Protein AF-A0A075I0I5-F1 (afdb_monomer)

Mean predicted aligned error: 2.44 Å

Foldseek 3Di:
DADEDEQEQCLDQVNLVCQVVQVVDPHYDHPAYAYAPCQAQDQNQVSQQDPPPRDRNHPDDDDRDPVRRGHGHHHD

Radius of gyration: 11.87 Å; Cα contacts (8 Å, |Δi|>4): 137; chains: 1; bounding box: 22×25×36 Å

Solvent-accessible surface area (backbone atoms only — not comparable to full-atom values): 4407 Å² total; per-residue (Å²): 134,63,45,78,40,68,42,73,46,37,63,43,58,70,26,43,47,48,57,59,68,44,55,89,36,89,57,45,38,79,77,46,39,20,24,49,67,95,26,30,79,28,35,39,55,64,43,31,32,39,88,88,81,64,47,67,60,73,78,56,84,83,76,86,58,76,87,50,43,73,44,57,21,34,68,106

pLDDT: mean 96.25, std 2.27, range [86.88, 98.5]

Secondary structure (DSSP, 8-state):
-PEEEEEETTTSHHHHHHHHHTTT-SSEEEEEEEE-TTTTTSBHHHHSB-TTT--B---SSSPPPHHHHTPBEEE-

Sequence (76 aa):
MKKKVAIIGVTGAVGQEFVLSLKDHPWFEVTQIAASERSAGKNYVDAIRDPDSGIIKWEVGGEIPEYIKTITVKNW

Structure (mmCIF, N/CA/C/O backbone):
data_AF-A0A075I0I5-F1
#
_entry.id   AF-A0A075I0I5-F1
#
loop_
_atom_site.group_PDB
_atom_site.id
_atom_site.type_symbol
_atom_site.label_atom_id
_atom_site.label_alt_id
_atom_site.label_comp_id
_atom_site.label_asym_id
_atom_site.label_entity_id
_atom_site.label_seq_id
_atom_site.pdbx_PDB_ins_code
_atom_site.Cartn_x
_atom_site.Cartn_y
_atom_site.Cartn_z
_atom_site.occupancy
_atom_site.B_iso_or_equiv
_atom_site.auth_seq_id
_atom_site.auth_comp_id
_atom_site.auth_asym_id
_atom_site.auth_atom_id
_atom_site.pdbx_PDB_model_num
ATOM 1 N N . MET A 1 1 ? -13.920 4.483 18.306 1.00 86.88 1 MET A N 1
ATOM 2 C CA . MET A 1 1 ? -13.382 5.288 17.184 1.00 86.88 1 MET A CA 1
ATOM 3 C C . MET A 1 1 ? -12.029 4.712 16.791 1.00 86.88 1 MET A C 1
ATOM 5 O O . MET A 1 1 ? -11.202 4.552 17.685 1.00 86.88 1 MET A O 1
ATOM 9 N N . LYS A 1 2 ? -11.821 4.348 15.519 1.00 95.69 2 LYS A N 1
ATOM 10 C CA . LYS A 1 2 ? -10.541 3.790 15.048 1.00 95.69 2 LYS A CA 1
ATOM 11 C C . LYS A 1 2 ? -9.484 4.894 14.903 1.00 95.69 2 LYS A C 1
ATOM 13 O O . LYS A 1 2 ? -9.818 6.058 14.678 1.00 95.69 2 LYS A O 1
ATOM 18 N N . LYS A 1 3 ? -8.212 4.541 15.079 1.00 98.19 3 LYS A N 1
ATOM 19 C CA . LYS A 1 3 ? -7.062 5.419 14.847 1.00 98.19 3 LYS A CA 1
ATOM 20 C C . LYS A 1 3 ? -6.705 5.375 13.365 1.00 98.19 3 LYS A C 1
ATOM 22 O O . LYS A 1 3 ? -6.477 4.302 12.813 1.00 98.19 3 LYS A O 1
ATOM 27 N N . LYS A 1 4 ? -6.662 6.549 12.743 1.00 98.00 4 LYS A N 1
ATOM 28 C CA . LYS A 1 4 ? -6.250 6.706 11.349 1.00 98.00 4 LYS A CA 1
ATOM 29 C C . LYS A 1 4 ? -4.741 6.542 11.257 1.00 98.00 4 LYS A C 1
ATOM 31 O O . LYS A 1 4 ? -4.016 7.199 12.004 1.00 98.00 4 LYS A O 1
ATOM 36 N N . VAL A 1 5 ? -4.288 5.665 10.373 1.00 98.19 5 VAL A N 1
ATOM 37 C CA . VAL A 1 5 ? -2.867 5.351 10.196 1.00 98.19 5 VAL A CA 1
ATOM 38 C C . VAL A 1 5 ? -2.467 5.435 8.730 1.00 98.19 5 VAL A C 1
ATOM 40 O O . VAL A 1 5 ? -3.311 5.367 7.830 1.00 98.19 5 VAL A O 1
ATOM 43 N N . ALA A 1 6 ? -1.163 5.581 8.510 1.00 97.94 6 ALA A N 1
ATOM 44 C CA . ALA A 1 6 ? -0.552 5.515 7.196 1.00 97.94 6 ALA A CA 1
ATOM 45 C C . ALA A 1 6 ? 0.435 4.347 7.117 1.00 97.94 6 ALA A C 1
ATOM 47 O O . ALA A 1 6 ? 1.123 4.062 8.096 1.00 97.94 6 ALA A O 1
ATOM 48 N N . ILE A 1 7 ? 0.522 3.707 5.950 1.00 98.38 7 ILE A N 1
ATOM 49 C CA . ILE A 1 7 ? 1.562 2.710 5.655 1.00 98.38 7 ILE A CA 1
ATOM 50 C C . ILE A 1 7 ? 2.620 3.371 4.769 1.00 98.38 7 ILE A C 1
ATOM 52 O O . ILE A 1 7 ? 2.314 3.813 3.660 1.00 98.38 7 ILE A O 1
ATOM 56 N N . ILE A 1 8 ? 3.858 3.435 5.256 1.00 98.00 8 ILE A N 1
ATOM 57 C CA . ILE A 1 8 ? 5.023 3.935 4.515 1.00 98.00 8 ILE A CA 1
ATOM 58 C C . ILE A 1 8 ? 5.781 2.731 3.950 1.00 98.00 8 ILE A C 1
ATOM 60 O O . ILE A 1 8 ? 5.986 1.744 4.651 1.00 98.00 8 ILE A O 1
ATOM 64 N N . GLY A 1 9 ? 6.166 2.791 2.675 1.00 97.12 9 GLY A N 1
ATOM 65 C CA . GLY A 1 9 ? 6.772 1.654 1.973 1.00 97.12 9 GLY A CA 1
ATOM 66 C C . GLY A 1 9 ? 5.753 0.591 1.554 1.00 97.12 9 GLY A C 1
ATOM 67 O O . GLY A 1 9 ? 6.089 -0.588 1.482 1.00 97.12 9 GLY A O 1
ATOM 68 N N . VAL A 1 10 ? 4.512 1.002 1.261 1.00 97.88 10 VAL A N 1
ATOM 69 C CA . VAL A 1 10 ? 3.364 0.103 1.013 1.00 97.88 10 VAL A CA 1
ATOM 70 C C . VAL A 1 10 ? 3.570 -0.894 -0.146 1.00 97.88 10 VAL A C 1
ATOM 72 O O . VAL A 1 10 ? 2.892 -1.916 -0.214 1.00 97.88 10 VAL A O 1
ATOM 75 N N . THR A 1 11 ? 4.484 -0.611 -1.080 1.00 97.12 11 THR A N 1
ATOM 76 C CA . THR A 1 11 ? 4.739 -1.458 -2.257 1.00 97.12 11 THR A CA 1
ATOM 77 C C . THR A 1 11 ? 5.683 -2.628 -1.987 1.00 97.12 11 THR A C 1
ATOM 79 O O . THR A 1 11 ? 5.664 -3.574 -2.764 1.00 97.12 11 THR A O 1
ATOM 82 N N . GLY A 1 12 ? 6.511 -2.582 -0.937 1.00 96.31 12 GLY A N 1
ATOM 83 C CA . GLY A 1 12 ? 7.417 -3.687 -0.589 1.00 96.31 12 GLY A CA 1
ATOM 84 C C . GLY A 1 12 ? 6.727 -4.771 0.242 1.00 96.31 12 GLY A C 1
ATOM 85 O O . GLY A 1 12 ? 5.699 -4.495 0.858 1.00 96.31 12 GLY A O 1
ATOM 86 N N . ALA A 1 13 ? 7.317 -5.969 0.328 1.00 95.88 13 ALA A N 1
ATOM 87 C CA . ALA A 1 13 ? 6.748 -7.117 1.051 1.00 95.88 13 ALA A CA 1
ATOM 88 C C . ALA A 1 13 ? 6.248 -6.782 2.471 1.00 95.88 13 ALA A C 1
ATOM 90 O O . ALA A 1 13 ? 5.130 -7.126 2.834 1.00 95.88 13 ALA A O 1
ATOM 91 N N . VAL A 1 14 ? 7.029 -6.036 3.262 1.00 96.94 14 VAL A N 1
ATOM 92 C CA . VAL A 1 14 ? 6.622 -5.635 4.625 1.00 96.94 14 VAL A CA 1
ATOM 93 C C . VAL A 1 14 ? 5.401 -4.709 4.604 1.00 96.94 14 VAL A C 1
ATOM 95 O O . VAL A 1 14 ? 4.493 -4.856 5.417 1.00 96.94 14 VAL A O 1
ATOM 98 N N . GLY A 1 15 ? 5.347 -3.764 3.662 1.00 97.44 15 GLY A N 1
ATOM 99 C CA . GLY A 1 15 ? 4.194 -2.880 3.492 1.00 97.44 15 GLY A CA 1
ATOM 100 C C . GLY A 1 15 ? 2.935 -3.642 3.075 1.00 97.44 15 GLY A C 1
ATOM 101 O O . GLY A 1 15 ? 1.847 -3.341 3.564 1.00 97.44 15 GLY A O 1
ATOM 102 N N . GLN A 1 16 ? 3.091 -4.660 2.229 1.00 97.94 16 GLN A N 1
ATOM 103 C CA . GLN A 1 16 ? 2.015 -5.564 1.820 1.00 97.94 16 GLN A CA 1
ATOM 104 C C . GLN A 1 16 ? 1.510 -6.425 2.990 1.00 97.94 16 GLN A C 1
ATOM 106 O O . GLN A 1 16 ? 0.302 -6.582 3.162 1.00 97.94 16 GLN A O 1
ATOM 111 N N . GLU A 1 17 ? 2.405 -6.896 3.861 1.00 97.56 17 GLU A N 1
ATOM 112 C CA . GLU A 1 17 ? 2.023 -7.627 5.077 1.00 97.56 17 GLU A CA 1
ATOM 113 C C . GLU A 1 17 ? 1.207 -6.740 6.034 1.00 97.56 17 GLU A C 1
ATOM 115 O O . GLU A 1 17 ? 0.213 -7.182 6.614 1.00 97.56 17 GLU A O 1
ATOM 120 N N . PHE A 1 18 ? 1.555 -5.450 6.147 1.00 97.81 18 PHE A N 1
ATOM 121 C CA . PHE A 1 18 ? 0.742 -4.479 6.887 1.00 97.81 18 PHE A CA 1
ATOM 122 C C . PHE A 1 18 ? -0.631 -4.254 6.253 1.00 97.81 18 PHE A C 1
ATOM 124 O O . PHE A 1 18 ? -1.606 -4.090 6.984 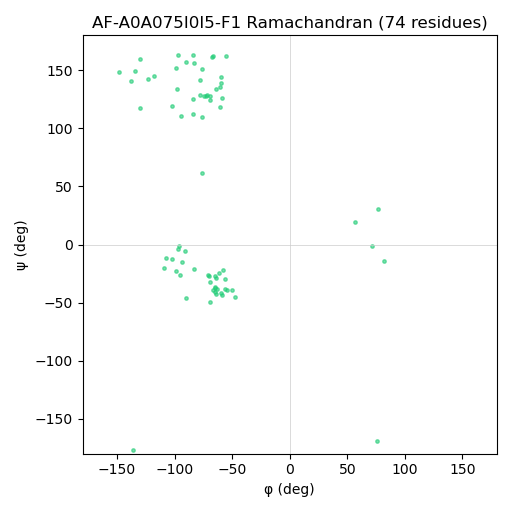1.00 97.81 18 PHE A O 1
ATOM 131 N N . VAL A 1 19 ? -0.736 -4.257 4.922 1.00 97.75 19 VAL A N 1
ATOM 132 C CA . VAL A 1 19 ? -2.031 -4.168 4.229 1.00 97.75 19 VAL A CA 1
ATOM 133 C C . VAL A 1 19 ? -2.936 -5.345 4.614 1.00 97.75 19 VAL A C 1
ATOM 135 O O . VAL A 1 19 ? -4.119 -5.155 4.892 1.00 97.75 19 VAL A O 1
ATOM 138 N N . LEU A 1 20 ? -2.397 -6.562 4.697 1.00 96.94 20 LEU A N 1
ATOM 139 C CA . LEU A 1 20 ? -3.173 -7.716 5.158 1.00 96.94 20 LEU A CA 1
ATOM 140 C C . LEU A 1 20 ? -3.502 -7.631 6.649 1.00 96.94 20 LEU A C 1
ATOM 142 O O . LEU A 1 20 ? -4.662 -7.764 7.032 1.00 96.94 20 LEU A O 1
ATOM 146 N N . SER A 1 21 ? -2.500 -7.354 7.481 1.00 96.44 21 SER A N 1
ATOM 147 C CA . SER A 1 21 ? -2.633 -7.335 8.944 1.00 96.44 21 SER A CA 1
ATOM 148 C C . SER A 1 21 ? -3.581 -6.244 9.451 1.00 96.44 21 SER A C 1
ATOM 150 O O . SER A 1 21 ? -4.198 -6.391 10.507 1.00 96.44 21 SER A O 1
ATOM 152 N N . LEU A 1 22 ? -3.696 -5.132 8.719 1.00 97.00 22 LEU A N 1
ATOM 153 C CA . LEU A 1 22 ? -4.564 -4.010 9.084 1.00 97.00 22 LEU A CA 1
ATOM 154 C C . LEU A 1 22 ? -5.972 -4.116 8.489 1.00 97.00 22 LEU A C 1
ATOM 156 O O . LEU A 1 22 ? -6.836 -3.303 8.839 1.00 97.00 22 LEU A O 1
ATOM 160 N N . LYS A 1 23 ? -6.235 -5.115 7.638 1.00 95.94 23 LYS A N 1
ATOM 161 C CA . LYS A 1 23 ? -7.580 -5.394 7.140 1.00 95.94 23 LYS A CA 1
ATOM 162 C C . LYS A 1 23 ? -8.514 -5.677 8.320 1.00 95.94 23 LYS A C 1
ATOM 164 O O . LYS A 1 23 ? -8.231 -6.517 9.165 1.00 95.94 23 LYS A O 1
ATOM 169 N N . ASP A 1 24 ? -9.622 -4.940 8.381 1.00 94.75 24 ASP A N 1
ATOM 170 C CA . ASP A 1 24 ? -10.662 -5.072 9.410 1.00 94.75 24 ASP A CA 1
ATOM 171 C C . ASP A 1 24 ? -10.169 -4.924 10.865 1.00 94.75 24 ASP A C 1
ATOM 173 O O . ASP A 1 24 ? -10.876 -5.271 11.812 1.00 94.75 24 ASP A O 1
ATOM 177 N N . HIS A 1 25 ? -8.994 -4.317 11.072 1.00 97.31 25 HIS A N 1
ATOM 178 C CA . HIS A 1 25 ? -8.386 -4.206 12.395 1.00 97.31 25 HIS A CA 1
ATOM 179 C C . HIS A 1 25 ? -9.291 -3.423 13.372 1.00 97.31 25 HIS A C 1
ATOM 181 O O . HIS A 1 25 ? -9.821 -2.360 13.013 1.00 97.31 25 HIS A O 1
ATOM 187 N N . PRO A 1 26 ? -9.476 -3.883 14.627 1.00 97.50 26 PRO A N 1
ATOM 188 C CA . PRO A 1 26 ? -10.420 -3.268 15.567 1.00 97.50 26 PRO A CA 1
ATOM 189 C C . PRO A 1 26 ? -10.025 -1.840 15.960 1.00 97.50 26 PRO A C 1
ATOM 191 O O . PRO A 1 26 ? -10.885 -1.019 16.284 1.00 97.50 26 PRO A O 1
ATOM 194 N N . TRP A 1 27 ? -8.727 -1.530 15.920 1.00 98.00 27 TRP A N 1
ATOM 195 C CA . TRP A 1 27 ? -8.191 -0.253 16.401 1.00 98.00 27 TRP A CA 1
ATOM 196 C C . TRP A 1 27 ? -7.703 0.681 15.305 1.00 98.00 27 TRP A C 1
ATOM 198 O O . TRP A 1 27 ? -7.605 1.878 15.561 1.00 98.00 27 TRP A O 1
ATOM 208 N N . PHE A 1 28 ? -7.403 0.167 14.112 1.00 98.31 28 PHE A N 1
ATOM 209 C CA . PHE A 1 28 ? -6.705 0.919 13.074 1.00 98.31 28 PHE A CA 1
ATOM 210 C C . PHE A 1 28 ? -7.518 0.959 11.789 1.00 98.31 28 PHE A C 1
ATOM 212 O O . PHE A 1 28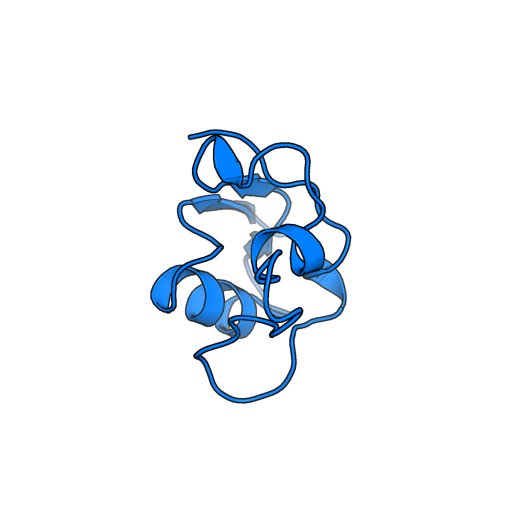 ? -8.187 -0.006 11.428 1.00 98.31 28 PHE A O 1
ATOM 219 N N . GLU A 1 29 ? -7.461 2.103 11.121 1.00 97.31 29 GLU A N 1
ATOM 220 C CA . GLU A 1 29 ? -8.034 2.326 9.802 1.00 97.31 29 GLU A CA 1
ATOM 221 C C . GLU A 1 29 ? -6.952 2.955 8.929 1.00 97.31 29 GLU A C 1
ATOM 223 O O . GLU A 1 29 ? -6.439 4.036 9.235 1.00 97.31 29 GLU A O 1
ATOM 228 N N . VAL A 1 30 ? -6.570 2.259 7.862 1.00 97.88 30 VAL A N 1
ATOM 229 C CA . VAL A 1 30 ? -5.580 2.761 6.910 1.00 97.88 30 VAL A CA 1
ATOM 230 C C . VAL A 1 30 ? -6.258 3.799 6.029 1.00 97.88 30 VAL A C 1
ATOM 232 O O . VAL A 1 30 ? -7.089 3.462 5.191 1.00 97.88 30 VAL A O 1
ATOM 235 N N . THR A 1 31 ? -5.897 5.065 6.214 1.00 96.62 31 THR A N 1
ATOM 236 C CA . THR A 1 31 ? -6.474 6.178 5.442 1.00 96.62 31 THR A CA 1
ATOM 237 C C . THR A 1 31 ? -5.501 6.763 4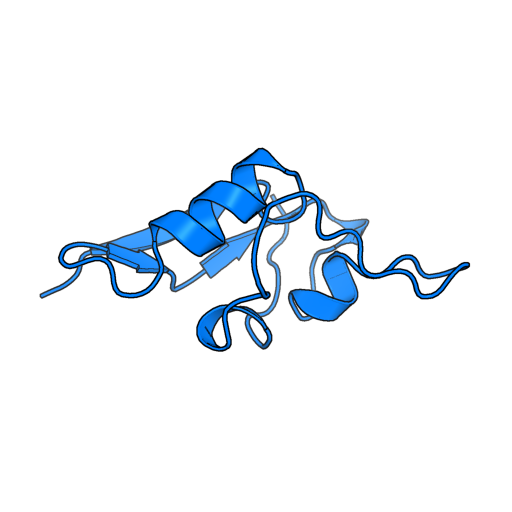.427 1.00 96.62 31 THR A C 1
ATOM 239 O O . THR A 1 31 ? -5.896 7.570 3.592 1.00 96.62 31 THR A O 1
ATOM 242 N N . GLN A 1 32 ? -4.221 6.398 4.511 1.00 97.94 32 GLN A N 1
ATOM 243 C CA . GLN A 1 32 ? -3.188 6.878 3.603 1.00 97.94 32 GLN A CA 1
ATOM 244 C C . GLN A 1 32 ? -2.118 5.809 3.398 1.00 97.94 32 GLN A C 1
ATOM 246 O O . GLN A 1 32 ? -1.802 5.036 4.299 1.00 97.94 32 GLN A O 1
ATOM 251 N N . ILE A 1 33 ? -1.529 5.793 2.210 1.00 98.50 33 ILE A N 1
ATOM 252 C CA . ILE A 1 33 ? -0.382 4.951 1.892 1.00 98.50 33 ILE A CA 1
ATOM 253 C C . ILE A 1 33 ? 0.657 5.771 1.145 1.00 98.50 33 ILE A C 1
ATOM 255 O O . ILE A 1 33 ? 0.312 6.710 0.419 1.00 98.50 33 ILE A O 1
ATOM 259 N N . ALA A 1 34 ? 1.922 5.424 1.325 1.00 98.25 34 ALA A N 1
ATOM 260 C CA . ALA A 1 34 ? 3.023 6.099 0.669 1.00 98.25 34 ALA A CA 1
ATOM 261 C C . ALA A 1 34 ? 4.064 5.092 0.164 1.00 98.25 34 ALA A C 1
ATOM 263 O O . ALA A 1 34 ? 4.383 4.101 0.829 1.00 98.25 34 ALA A O 1
ATOM 264 N N . ALA A 1 35 ? 4.601 5.361 -1.022 1.00 97.81 35 ALA A N 1
ATOM 265 C CA . ALA A 1 35 ? 5.728 4.655 -1.629 1.00 97.81 35 ALA A CA 1
ATOM 266 C C . ALA A 1 35 ? 6.707 5.674 -2.252 1.00 97.81 35 ALA A C 1
ATOM 268 O O . ALA A 1 35 ? 6.505 6.881 -2.135 1.00 97.81 35 ALA A O 1
ATOM 269 N N . SER A 1 36 ? 7.755 5.180 -2.909 1.00 96.69 36 SER A N 1
ATOM 270 C CA . SER A 1 36 ? 8.720 6.020 -3.624 1.00 96.69 36 SER A CA 1
ATOM 271 C C . SER A 1 36 ? 8.057 6.937 -4.658 1.00 96.69 36 SER A C 1
ATOM 273 O O . SER A 1 36 ? 6.957 6.659 -5.143 1.00 96.69 36 SER A O 1
ATOM 275 N N . GLU A 1 37 ? 8.774 7.975 -5.087 1.00 96.69 37 GLU A N 1
ATOM 276 C CA . GLU A 1 37 ? 8.325 8.917 -6.121 1.00 96.69 37 GLU A CA 1
ATOM 277 C C . GLU A 1 37 ? 7.817 8.222 -7.400 1.00 96.69 37 GLU A C 1
ATOM 279 O O . GLU A 1 37 ? 6.773 8.591 -7.930 1.00 96.69 37 GLU A O 1
ATOM 284 N N . ARG A 1 38 ? 8.470 7.131 -7.837 1.00 94.94 38 ARG A N 1
ATOM 285 C CA . ARG A 1 38 ? 8.037 6.301 -8.987 1.00 94.94 38 ARG A CA 1
ATOM 286 C C . ARG A 1 38 ? 6.602 5.767 -8.850 1.00 94.94 38 ARG A C 1
ATOM 288 O O . ARG A 1 38 ? 5.938 5.468 -9.852 1.00 94.94 38 ARG A O 1
ATOM 295 N N . SER A 1 39 ? 6.166 5.549 -7.619 1.00 96.81 39 SER A N 1
ATOM 296 C CA . SER A 1 39 ? 4.881 4.946 -7.270 1.00 96.81 39 SER A CA 1
ATOM 297 C C . SER A 1 39 ? 3.831 5.998 -6.915 1.00 96.81 39 SER A C 1
ATOM 299 O O . SER A 1 39 ? 2.636 5.723 -7.012 1.00 96.81 39 SER A O 1
ATOM 301 N N . ALA A 1 40 ? 4.260 7.193 -6.509 1.00 97.56 40 ALA A N 1
ATOM 302 C CA . ALA A 1 40 ? 3.378 8.276 -6.108 1.00 97.56 40 ALA A CA 1
ATOM 303 C C . ALA A 1 40 ? 2.424 8.699 -7.241 1.00 97.56 40 ALA A C 1
ATOM 305 O O . ALA A 1 40 ? 2.764 8.675 -8.422 1.00 97.56 40 ALA A O 1
ATOM 306 N N . GLY A 1 41 ? 1.198 9.074 -6.872 1.00 97.50 41 GLY A N 1
ATOM 307 C CA . GLY A 1 41 ? 0.145 9.489 -7.804 1.00 97.50 41 GLY A CA 1
ATOM 308 C C . GLY A 1 41 ? -0.620 8.339 -8.468 1.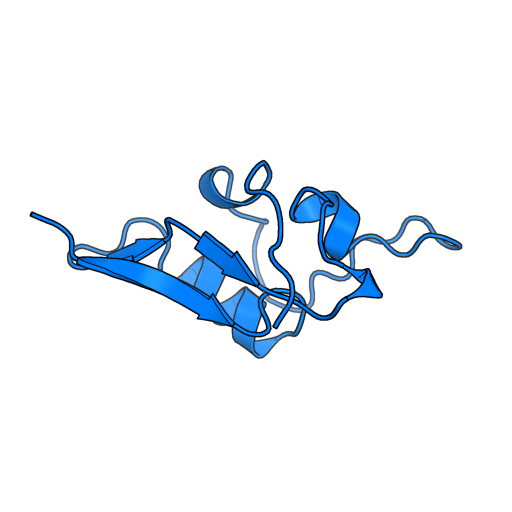00 97.50 41 GLY A C 1
ATOM 309 O O . GLY A 1 41 ? -1.708 8.569 -8.992 1.00 97.50 41 GLY A O 1
ATOM 310 N N . LYS A 1 42 ? -0.117 7.103 -8.400 1.00 97.19 42 LYS A N 1
ATOM 311 C CA . LYS A 1 42 ? -0.823 5.906 -8.879 1.00 97.19 42 LYS A CA 1
ATOM 312 C C . LYS A 1 42 ? -1.805 5.399 -7.826 1.00 97.19 42 LYS A C 1
ATOM 314 O O . LYS A 1 42 ? -1.620 5.636 -6.630 1.00 97.19 42 LYS A O 1
ATOM 319 N N . ASN A 1 43 ? -2.837 4.672 -8.254 1.00 97.31 43 ASN A N 1
ATOM 320 C CA . ASN A 1 43 ? -3.558 3.800 -7.327 1.00 97.31 43 ASN A CA 1
ATOM 321 C C . ASN A 1 43 ? -2.628 2.657 -6.874 1.00 97.31 43 ASN A C 1
ATOM 323 O O . ASN A 1 43 ? -1.592 2.402 -7.494 1.00 97.31 43 ASN A O 1
ATOM 327 N N . TYR A 1 44 ? -2.974 1.982 -5.781 1.00 97.69 44 TYR A N 1
ATOM 328 C CA . TYR A 1 44 ? -2.100 0.967 -5.202 1.00 97.69 44 TYR A CA 1
ATOM 329 C C . TYR A 1 44 ? -1.761 -0.178 -6.167 1.00 97.69 44 TYR A C 1
ATOM 331 O O . TYR A 1 44 ? -0.600 -0.574 -6.265 1.00 97.69 44 TYR A O 1
ATOM 339 N N . VAL A 1 45 ? -2.752 -0.689 -6.904 1.00 96.69 45 VAL A N 1
ATOM 340 C CA . VAL A 1 45 ? -2.554 -1.825 -7.822 1.00 96.69 45 VAL A CA 1
ATOM 341 C C . VAL A 1 45 ? -1.592 -1.455 -8.951 1.00 96.69 45 VAL A C 1
ATOM 343 O O . VAL A 1 45 ? -0.690 -2.227 -9.268 1.00 96.69 45 VAL A O 1
ATOM 346 N N . ASP A 1 46 ? -1.728 -0.257 -9.515 1.00 96.75 46 ASP A N 1
ATOM 347 C CA . ASP A 1 46 ? -0.836 0.251 -10.559 1.00 96.75 46 ASP A CA 1
ATOM 348 C C . ASP A 1 46 ? 0.555 0.600 -10.015 1.00 96.75 46 ASP A C 1
ATOM 350 O O . ASP A 1 46 ? 1.541 0.547 -10.751 1.00 96.75 46 ASP A O 1
ATOM 354 N N . ALA A 1 47 ? 0.668 0.933 -8.727 1.00 97.25 47 ALA A N 1
ATOM 355 C CA . ALA A 1 47 ? 1.952 1.181 -8.078 1.00 97.25 47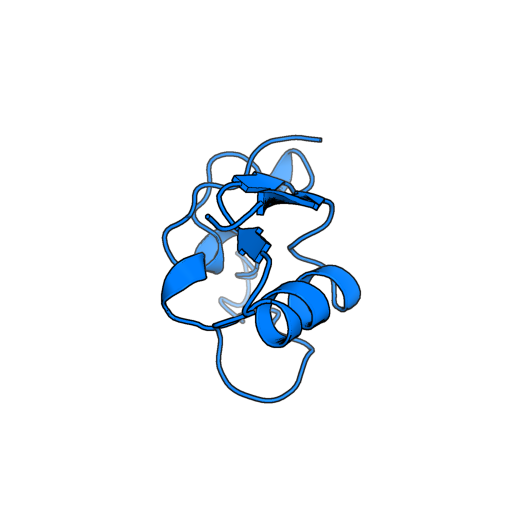 ALA A CA 1
ATOM 356 C C . ALA A 1 47 ? 2.803 -0.092 -7.928 1.00 97.25 47 ALA A C 1
ATOM 358 O O . ALA A 1 47 ? 4.028 -0.009 -8.018 1.00 97.25 47 ALA A O 1
ATOM 359 N N . ILE A 1 48 ? 2.173 -1.257 -7.739 1.00 96.69 48 ILE A N 1
ATOM 360 C CA . ILE A 1 48 ? 2.862 -2.561 -7.673 1.00 96.69 48 ILE A CA 1
ATOM 361 C C . ILE A 1 48 ? 2.862 -3.314 -9.009 1.00 96.69 48 ILE A C 1
ATOM 363 O O . ILE A 1 48 ? 3.427 -4.404 -9.101 1.00 96.69 48 ILE A O 1
ATOM 367 N N . ARG A 1 49 ? 2.244 -2.759 -10.054 1.00 96.69 49 ARG A N 1
ATOM 368 C CA . ARG A 1 49 ? 2.280 -3.338 -11.395 1.00 96.69 49 ARG A CA 1
ATOM 369 C C . ARG A 1 49 ? 3.612 -3.022 -12.067 1.00 96.69 49 ARG A C 1
ATOM 371 O O . ARG A 1 49 ? 4.041 -1.871 -12.156 1.00 96.69 49 ARG A O 1
ATOM 378 N N . ASP A 1 50 ? 4.257 -4.059 -12.572 1.00 94.25 50 ASP A N 1
ATOM 379 C CA . ASP A 1 50 ? 5.413 -3.921 -13.435 1.00 94.25 50 ASP A CA 1
ATOM 380 C C . ASP A 1 50 ? 4.990 -3.345 -14.798 1.00 94.25 50 ASP A C 1
ATOM 382 O O . ASP A 1 50 ? 4.102 -3.912 -15.437 1.00 94.25 50 ASP A O 1
ATOM 386 N N . PRO A 1 51 ? 5.574 -2.223 -15.251 1.00 90.94 51 PRO A N 1
ATOM 387 C CA . PRO A 1 51 ? 5.141 -1.573 -16.486 1.00 90.94 51 PRO A CA 1
ATOM 388 C C . PRO A 1 51 ? 5.496 -2.374 -17.744 1.00 90.94 51 PRO A C 1
ATOM 390 O O . PRO A 1 51 ? 4.788 -2.255 -18.738 1.00 90.94 51 PRO A O 1
ATOM 393 N N . ASP A 1 52 ? 6.551 -3.192 -17.695 1.00 94.44 52 ASP A N 1
ATOM 394 C CA . ASP A 1 52 ? 7.056 -3.915 -18.863 1.00 94.44 52 ASP A CA 1
ATOM 395 C C . ASP A 1 52 ? 6.380 -5.285 -19.001 1.00 94.44 52 ASP A C 1
ATOM 397 O O . ASP A 1 52 ? 5.920 -5.663 -20.076 1.00 94.44 52 ASP A O 1
ATOM 401 N N . SER A 1 53 ? 6.280 -6.030 -17.896 1.00 95.62 53 SER A N 1
ATOM 402 C CA . SER A 1 53 ? 5.698 -7.381 -17.881 1.00 95.62 53 SER A CA 1
ATOM 403 C C . SER A 1 53 ? 4.206 -7.419 -17.536 1.00 95.62 53 SER A C 1
ATOM 405 O O . SER A 1 53 ? 3.559 -8.450 -17.712 1.00 95.62 53 SER A O 1
ATOM 407 N N . GLY A 1 54 ? 3.646 -6.332 -16.996 1.00 94.12 54 GLY A N 1
ATOM 408 C CA . GLY A 1 54 ? 2.265 -6.276 -16.504 1.00 94.12 54 GLY A CA 1
ATOM 409 C C . GLY A 1 54 ? 2.017 -7.063 -15.211 1.00 94.12 54 GLY A C 1
ATOM 410 O O . GLY A 1 54 ? 0.891 -7.036 -14.700 1.00 94.12 54 GLY A O 1
ATOM 411 N N . ILE A 1 55 ? 3.046 -7.733 -14.676 1.00 95.06 55 ILE A N 1
ATOM 412 C CA . ILE A 1 55 ? 2.985 -8.555 -13.465 1.00 95.06 55 ILE A CA 1
ATOM 413 C C . ILE A 1 55 ? 2.650 -7.671 -12.264 1.00 95.06 55 ILE A C 1
ATOM 415 O O . ILE A 1 55 ? 3.244 -6.616 -12.058 1.00 95.06 55 ILE A O 1
ATOM 419 N N . ILE A 1 56 ? 1.711 -8.122 -11.439 1.00 95.44 56 ILE A N 1
ATOM 420 C CA . ILE A 1 56 ? 1.411 -7.499 -10.151 1.00 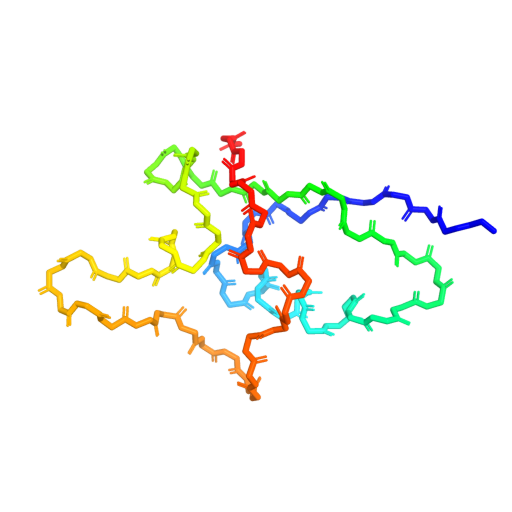95.44 56 ILE A CA 1
ATOM 421 C C . ILE A 1 56 ? 2.409 -8.056 -9.130 1.00 95.44 56 ILE A C 1
ATOM 423 O O . ILE A 1 56 ? 2.360 -9.243 -8.814 1.00 95.44 56 ILE 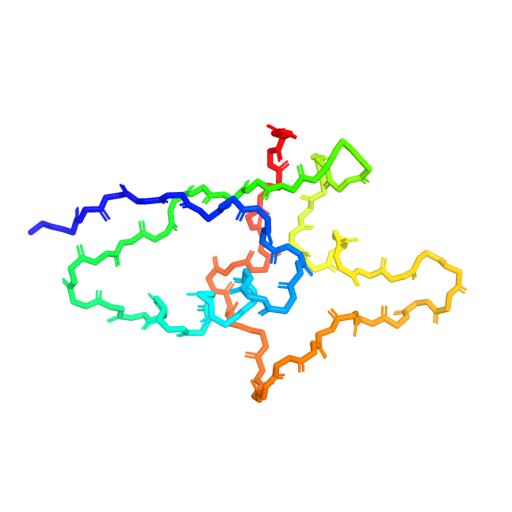A O 1
ATOM 427 N N . LYS A 1 57 ? 3.318 -7.211 -8.627 1.00 95.62 57 LYS A N 1
ATOM 428 C CA . LYS A 1 57 ? 4.350 -7.570 -7.635 1.00 95.62 57 LYS A CA 1
ATOM 429 C C . LYS A 1 57 ? 3.754 -7.692 -6.232 1.00 95.62 57 LYS A C 1
ATOM 431 O O . LYS A 1 57 ? 4.092 -6.925 -5.337 1.00 95.62 57 LYS A O 1
ATOM 436 N N . TRP A 1 58 ? 2.822 -8.621 -6.066 1.00 96.56 58 TRP A N 1
ATOM 437 C CA . TRP A 1 58 ? 2.272 -9.010 -4.773 1.00 96.56 58 TRP A CA 1
ATOM 438 C C . TRP A 1 58 ? 3.053 -10.221 -4.259 1.00 96.56 58 TRP A C 1
ATOM 440 O O . TRP A 1 58 ? 3.011 -11.293 -4.860 1.00 96.56 58 TRP A O 1
ATOM 450 N N . GLU A 1 59 ? 3.833 -10.013 -3.205 1.00 92.50 59 GLU A N 1
ATOM 451 C CA . GLU A 1 59 ? 4.830 -10.957 -2.687 1.00 92.50 59 GLU A CA 1
ATOM 452 C C . GLU A 1 59 ? 4.344 -11.698 -1.432 1.00 92.50 59 GLU A C 1
ATOM 454 O O . GLU A 1 59 ? 4.958 -12.678 -1.015 1.00 92.50 59 GLU A O 1
ATOM 459 N N . VAL A 1 60 ? 3.243 -11.243 -0.830 1.00 93.62 60 VAL A N 1
ATOM 460 C CA . VAL A 1 60 ? 2.641 -11.851 0.364 1.00 93.62 60 VAL A CA 1
ATOM 461 C C . VAL A 1 60 ? 1.490 -12.793 -0.002 1.00 93.62 60 VAL A C 1
ATOM 463 O O . VAL A 1 60 ? 0.964 -12.775 -1.114 1.00 93.62 60 VAL A O 1
ATOM 466 N N . GLY A 1 61 ? 1.098 -13.657 0.936 1.00 88.56 61 GLY A N 1
ATOM 467 C CA . GLY A 1 61 ? 0.015 -14.619 0.717 1.00 88.56 61 GLY A CA 1
ATOM 468 C C . GLY A 1 61 ? -1.366 -13.966 0.569 1.00 88.56 61 GLY A C 1
ATOM 469 O O . GLY A 1 61 ? -1.597 -12.844 1.002 1.00 88.56 61 GLY A O 1
ATOM 470 N N . GLY A 1 62 ? -2.323 -14.696 -0.005 1.00 90.69 62 GLY A N 1
ATOM 471 C CA . GLY A 1 62 ? -3.705 -14.226 -0.150 1.00 90.69 62 GLY A CA 1
ATOM 472 C C . GLY A 1 62 ? -3.905 -13.185 -1.256 1.00 90.69 62 GLY A C 1
ATOM 473 O O . GLY A 1 62 ? -3.043 -12.969 -2.104 1.00 90.69 62 GLY A O 1
ATOM 474 N N . GLU A 1 63 ? -5.084 -12.566 -1.267 1.00 94.50 63 GLU A N 1
ATOM 475 C CA . GLU A 1 63 ? -5.481 -11.577 -2.274 1.00 94.50 63 GLU A CA 1
ATOM 476 C C . GLU A 1 63 ? -5.297 -10.143 -1.769 1.00 94.50 63 GLU A C 1
ATOM 478 O O . GLU A 1 63 ? -5.449 -9.865 -0.577 1.00 94.50 63 GLU A O 1
ATOM 483 N N . ILE A 1 64 ? -5.054 -9.210 -2.695 1.00 96.69 64 ILE A N 1
ATOM 484 C CA . ILE A 1 64 ? -5.000 -7.774 -2.393 1.00 96.69 64 ILE A CA 1
ATOM 485 C C . ILE A 1 64 ? -6.363 -7.329 -1.833 1.00 96.69 64 ILE A C 1
ATOM 487 O O . ILE A 1 64 ? -7.360 -7.393 -2.561 1.00 96.69 64 ILE A O 1
ATOM 491 N N . PRO A 1 65 ? -6.439 -6.825 -0.587 1.00 96.69 65 PRO A N 1
ATOM 492 C CA . PRO A 1 65 ? -7.697 -6.371 -0.000 1.00 96.69 65 PRO A CA 1
ATOM 493 C C . PRO A 1 65 ? -8.362 -5.238 -0.794 1.00 96.69 65 PRO A C 1
ATOM 495 O O . PRO A 1 65 ? -7.699 -4.288 -1.198 1.00 96.69 65 PRO A O 1
ATOM 498 N N . GLU A 1 66 ? -9.688 -5.270 -0.953 1.00 96.50 66 GLU A N 1
ATOM 499 C CA . GLU A 1 66 ? -10.423 -4.241 -1.717 1.00 96.50 66 GLU A CA 1
ATOM 500 C C . GLU A 1 66 ? -10.185 -2.814 -1.211 1.00 96.50 66 GLU A C 1
ATOM 502 O O . GLU A 1 66 ? -10.039 -1.889 -2.006 1.00 96.50 66 GLU A O 1
ATOM 507 N N . TYR A 1 67 ? -10.082 -2.637 0.110 1.00 96.19 67 TYR A N 1
ATOM 508 C CA . TYR A 1 67 ? -9.989 -1.314 0.728 1.00 96.19 67 TYR A CA 1
ATOM 509 C C . TYR A 1 67 ? -8.752 -0.516 0.282 1.00 96.19 67 TYR A C 1
ATOM 511 O O . TYR A 1 67 ? -8.766 0.711 0.366 1.00 96.19 67 TYR A O 1
ATOM 519 N N . ILE A 1 68 ? -7.684 -1.189 -0.170 1.00 96.50 68 ILE A N 1
ATOM 520 C CA . ILE A 1 68 ? -6.429 -0.530 -0.546 1.00 96.50 68 ILE A CA 1
ATOM 521 C C . ILE A 1 68 ? -6.336 -0.239 -2.045 1.00 96.50 68 ILE A C 1
ATOM 523 O O . ILE A 1 68 ? -5.633 0.692 -2.436 1.00 96.50 68 ILE A O 1
ATOM 527 N N . LYS A 1 69 ? -7.033 -1.012 -2.893 1.00 95.94 69 LYS A N 1
ATOM 528 C CA . LYS A 1 69 ? -6.792 -1.049 -4.348 1.00 95.94 69 LYS A CA 1
ATOM 529 C C . LYS A 1 69 ? -6.859 0.329 -5.001 1.00 95.94 69 LYS A C 1
ATOM 531 O O . LYS A 1 69 ? -6.052 0.634 -5.877 1.00 95.94 69 LYS A O 1
ATOM 536 N N . THR A 1 70 ? -7.799 1.160 -4.557 1.00 92.44 70 THR A N 1
ATOM 537 C CA . THR A 1 70 ? -8.075 2.483 -5.129 1.00 92.44 70 THR A CA 1
ATOM 538 C C . THR A 1 70 ? -7.409 3.633 -4.377 1.00 92.44 70 THR A C 1
ATOM 540 O O . THR A 1 70 ? -7.524 4.778 -4.816 1.00 92.44 70 THR A O 1
ATOM 543 N N . ILE A 1 71 ? -6.714 3.378 -3.262 1.00 96.62 71 ILE A N 1
ATOM 544 C CA . ILE A 1 71 ? -6.043 4.448 -2.518 1.00 96.62 71 ILE A CA 1
ATOM 545 C C . ILE A 1 71 ? -4.860 4.956 -3.347 1.00 96.62 71 ILE A C 1
ATOM 547 O O . ILE A 1 71 ? -4.012 4.186 -3.799 1.00 96.62 71 ILE A O 1
ATOM 551 N N . THR A 1 72 ? -4.807 6.272 -3.551 1.00 98.19 72 THR A N 1
ATOM 552 C CA . THR A 1 72 ? -3.697 6.924 -4.247 1.00 98.19 72 THR A CA 1
ATOM 553 C C . THR A 1 72 ? -2.456 6.955 -3.367 1.00 98.19 72 THR A C 1
ATOM 555 O O . THR A 1 72 ? -2.482 7.461 -2.241 1.00 98.19 72 THR A O 1
ATOM 558 N N . VAL A 1 73 ? -1.349 6.475 -3.916 1.00 98.19 73 VAL A N 1
ATOM 559 C CA . VAL A 1 73 ? -0.048 6.447 -3.260 1.00 98.19 73 VAL A CA 1
ATOM 560 C C . VAL A 1 73 ? 0.533 7.858 -3.157 1.00 98.19 73 VAL A C 1
ATOM 562 O O . VAL A 1 73 ? 0.603 8.593 -4.143 1.00 98.19 73 VAL A O 1
ATOM 565 N N . LYS A 1 74 ? 0.958 8.252 -1.954 1.00 98.31 74 LYS A N 1
ATOM 566 C CA . LYS A 1 74 ? 1.696 9.500 -1.700 1.00 98.31 74 LYS A CA 1
ATOM 567 C C . LYS A 1 74 ? 3.210 9.279 -1.808 1.00 98.31 74 LYS A C 1
ATOM 569 O O . LYS A 1 74 ? 3.679 8.155 -1.656 1.00 98.31 74 LYS A O 1
ATOM 574 N N . ASN A 1 75 ? 3.951 10.355 -2.062 1.00 97.00 75 ASN A N 1
ATOM 575 C CA . ASN A 1 75 ? 5.416 10.348 -2.061 1.00 97.00 75 ASN A CA 1
ATOM 576 C C . ASN A 1 75 ? 5.958 10.382 -0.615 1.00 97.00 75 ASN A C 1
ATOM 578 O O . ASN A 1 75 ? 5.360 11.084 0.210 1.00 97.00 75 ASN A O 1
ATOM 582 N N . TRP A 1 76 ? 7.046 9.659 -0.321 1.00 89.88 76 TRP A N 1
ATOM 583 C CA . TRP A 1 76 ? 7.783 9.696 0.957 1.00 89.88 76 TRP A CA 1
ATOM 584 C C . TRP A 1 76 ? 9.286 9.497 0.775 1.00 89.88 76 TRP A C 1
ATOM 586 O O . TRP A 1 76 ? 9.681 8.854 -0.224 1.00 89.88 76 TRP A O 1
#

Nearest PDB structures (foldseek):
  6c8w-assembly1_A  TM=9.577E-01  e=2.744E-06  Blastomyces gilchristii SLH14081
  5cef-assembly1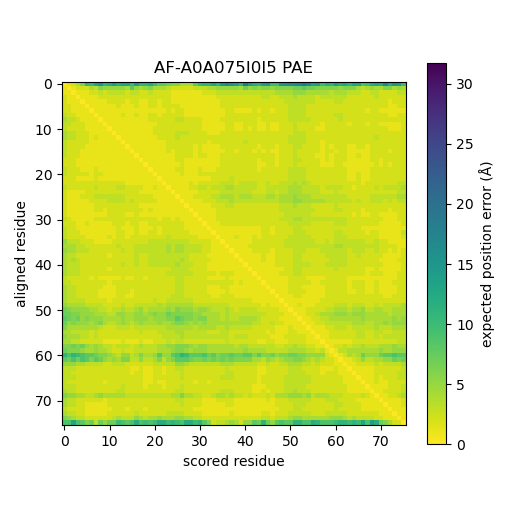_C  TM=9.403E-01  e=6.119E-06  Cryptococcus deneoformans JEC21
  6c85-assembly1_B  TM=9.494E-01  e=1.194E-05  Blastomyces gilchristii SLH14081
  2ep5-assembly1_D  TM=9.468E-01  e=1.365E-05  Sulfurisphaera tokodaii
  5jw6-assembly1_A  TM=9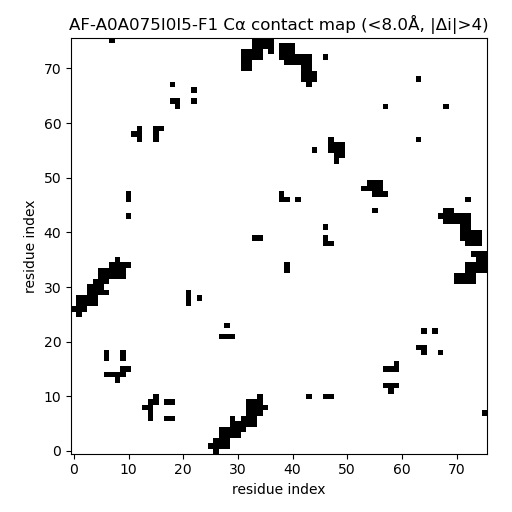.239E-01  e=2.179E-05  Aspergillus fumigatus Af293

InterPro domains:
  IPR000534 Semialdehyde dehydrogenase, NAD-binding [PF01118] (4-49)
  IPR036291 NAD(P)-binding domain superfamily [SSF51735] (2-48)
  IPR051823 Aspartate-semialdehyde dehydrogenase-related [PTHR46718] (2-75)

Organism: NCBI:txid1456364